Protein AF-A0AAF0PQV7-F1 (afdb_monomer)

Foldseek 3Di:
DDKLAQAPQAPVRFGIWDWDADPQLRQIDTAGDHPPDDPVRVVVVCCVPPVVDDDDDDDDPDPPDDPVVVVSVVVVSVLLNVLSVVCPNCSNVCRVVSSVVQQQDQDPVNRGGSVCSVPVDHDDDPVDPDDPPDDPDDVVVVVVVVVD

Secondary structure (DSSP, 8-state):
-EEE-SPPPPTT---EEEEEE-TTT--EEEEEE-TT--HHHHHHHHIIIIISS--PPPP-------HHHHHHHHHHHHHHHHHHHHHGGGHHHHHHHHHHHHHHS-BTTTTB-HHHHHHSSPPPBTTB---TTSPPPPTTHHHHHT--

Radius of gyration: 19.12 Å; Cα contacts (8 Å, |Δi|>4): 149; chains: 1; bounding box: 31×44×57 Å

Sequence (148 aa):
MDFVVGLPRTSRGVDSIWVIVDRLTKSAHFLPVHTTFSAERLARIYIREELGTRVHLSTAFHPQTDGQSERTIQVLEDMLRACVMDFGGQWDQFLPLVEFAYNNSYHFSIQMAPFEALYGRRCRFPVGWFESTEPRPRGTDLLQEALD

InterPro domains:
  IPR001584 Integrase, catalytic core [PS50994] (49-122)
  IPR012337 Ribonuclease H-like superfamily [SSF53098] (1-116)
  IPR036397 Ribonuclease H superfamily [G3DSA:3.30.420.10] (46-145)

pLDDT: mean 75.29, std 18.09, range [29.27, 92.62]

Structure (mmCIF, N/CA/C/O backbone):
data_AF-A0AAF0PQV7-F1
#
_entry.id   AF-A0AAF0PQV7-F1
#
loop_
_atom_site.group_PDB
_atom_site.id
_atom_site.type_symbol
_atom_site.label_atom_id
_atom_site.label_alt_id
_atom_site.label_comp_id
_atom_site.label_asym_id
_atom_site.label_entity_id
_atom_site.label_seq_id
_atom_site.pdbx_PDB_ins_code
_atom_site.Cartn_x
_atom_site.Cartn_y
_atom_site.Cartn_z
_atom_site.occupancy
_atom_site.B_iso_or_equiv
_atom_site.auth_seq_id
_atom_site.auth_comp_id
_atom_site.auth_asym_id
_atom_site.auth_atom_id
_atom_site.pdbx_PDB_model_num
ATOM 1 N N . MET A 1 1 ? 2.530 -9.638 3.577 1.00 75.62 1 MET A N 1
ATOM 2 C CA . MET A 1 1 ? 1.415 -8.772 4.002 1.00 75.62 1 MET A CA 1
ATOM 3 C C . MET A 1 1 ? 1.694 -8.330 5.420 1.00 75.62 1 MET A C 1
ATOM 5 O O . MET A 1 1 ? 2.242 -9.140 6.163 1.00 75.62 1 MET A O 1
ATOM 9 N N . ASP A 1 2 ? 1.354 -7.098 5.765 1.00 81.38 2 ASP A N 1
ATOM 10 C CA . ASP A 1 2 ? 1.589 -6.530 7.094 1.00 81.38 2 ASP A CA 1
ATOM 11 C C . ASP A 1 2 ? 0.516 -5.490 7.449 1.00 81.38 2 ASP A C 1
ATOM 13 O O . ASP A 1 2 ? -0.278 -5.105 6.587 1.00 81.38 2 ASP A O 1
ATOM 17 N N . PHE A 1 3 ? 0.467 -5.049 8.703 1.00 84.19 3 PHE A N 1
ATOM 18 C CA . PHE A 1 3 ? -0.478 -4.046 9.185 1.00 84.19 3 PHE A CA 1
ATOM 19 C C . PHE A 1 3 ? 0.241 -2.804 9.699 1.00 84.19 3 PHE A C 1
ATOM 21 O O . PHE A 1 3 ? 1.028 -2.876 10.639 1.00 84.19 3 PHE A O 1
ATOM 28 N N . VAL A 1 4 ? -0.131 -1.640 9.167 1.00 86.06 4 VAL A N 1
ATOM 29 C CA . VAL A 1 4 ? 0.224 -0.353 9.770 1.00 86.06 4 VAL A CA 1
ATOM 30 C C . VAL A 1 4 ? -0.865 0.008 10.773 1.00 86.06 4 VAL A C 1
ATOM 32 O O . VAL A 1 4 ? -1.985 0.356 10.393 1.00 86.06 4 VAL A O 1
ATOM 35 N N . VAL A 1 5 ? -0.540 -0.109 12.059 1.00 87.56 5 VAL A N 1
ATOM 36 C CA . VAL A 1 5 ? -1.464 0.123 13.180 1.00 87.56 5 VAL A CA 1
ATOM 37 C C . VAL A 1 5 ? -1.146 1.415 13.938 1.00 87.56 5 VAL A C 1
ATOM 39 O O . VAL A 1 5 ? -0.069 2.004 13.794 1.00 87.56 5 VAL A O 1
ATOM 42 N N . GLY A 1 6 ? -2.091 1.849 14.779 1.00 85.31 6 GLY A N 1
ATOM 43 C CA . GLY A 1 6 ? -1.934 3.036 15.628 1.00 85.31 6 GLY A CA 1
ATOM 44 C C . GLY A 1 6 ? -2.100 4.355 14.872 1.00 85.31 6 GLY A C 1
ATOM 45 O O . GLY A 1 6 ? -1.505 5.360 15.256 1.00 85.31 6 GLY A O 1
ATOM 46 N N . LEU A 1 7 ? -2.872 4.351 13.784 1.00 88.44 7 LEU A N 1
ATOM 47 C CA . LEU A 1 7 ? -3.152 5.546 12.993 1.00 88.44 7 LEU A CA 1
ATOM 48 C C . LEU A 1 7 ? -4.298 6.361 13.621 1.00 88.44 7 LEU A C 1
ATOM 50 O O . LEU A 1 7 ? -5.174 5.790 14.282 1.00 88.44 7 LEU A O 1
ATOM 54 N N . PRO A 1 8 ? -4.334 7.692 13.419 1.00 89.00 8 PRO A N 1
ATOM 55 C CA . PRO A 1 8 ? -5.475 8.509 13.810 1.00 89.00 8 PRO A CA 1
ATOM 56 C C . PRO A 1 8 ? -6.757 7.984 13.156 1.00 89.00 8 PRO A C 1
ATOM 58 O O . PRO A 1 8 ? -6.782 7.691 11.961 1.00 89.00 8 PRO A O 1
ATOM 61 N N . ARG A 1 9 ? -7.833 7.881 13.943 1.00 90.50 9 ARG A N 1
ATOM 62 C CA . ARG A 1 9 ? -9.128 7.402 13.447 1.00 90.50 9 ARG A CA 1
ATOM 63 C C . ARG A 1 9 ? -9.692 8.346 12.394 1.00 90.50 9 ARG A C 1
ATOM 65 O O . ARG A 1 9 ? -9.810 9.546 12.643 1.00 90.50 9 ARG A O 1
ATOM 72 N N . THR A 1 10 ? -10.102 7.793 11.258 1.00 90.19 10 THR A N 1
ATOM 73 C CA . THR A 1 10 ? -10.814 8.560 10.228 1.00 90.19 10 THR A CA 1
ATOM 74 C C . THR A 1 10 ? -12.274 8.789 10.604 1.00 90.19 10 THR A C 1
ATOM 76 O O . THR A 1 10 ? -12.807 8.158 11.522 1.00 90.19 10 THR A O 1
ATOM 79 N N . SER A 1 11 ? -12.971 9.651 9.859 1.00 83.50 11 SER A N 1
ATOM 80 C CA . SER A 1 11 ? -14.425 9.850 10.005 1.00 83.50 11 SER A CA 1
ATOM 81 C C . SER A 1 11 ? -15.246 8.573 9.767 1.00 83.50 11 SER A C 1
ATOM 83 O O . SER A 1 11 ? -16.356 8.444 10.281 1.00 83.50 11 SER A O 1
ATOM 85 N N . ARG A 1 12 ? -14.685 7.596 9.040 1.00 83.94 12 ARG A N 1
ATOM 86 C CA . ARG A 1 12 ? -15.251 6.252 8.834 1.00 83.94 12 ARG A CA 1
ATOM 87 C C . ARG A 1 12 ? -14.883 5.257 9.942 1.00 83.94 12 ARG A C 1
ATOM 89 O O . ARG A 1 12 ? -15.307 4.104 9.898 1.00 83.94 12 ARG A O 1
ATOM 96 N N . GLY A 1 13 ? -14.112 5.698 10.935 1.00 87.06 13 GLY A N 1
ATOM 97 C CA . GLY A 1 13 ? -13.682 4.918 12.091 1.00 87.06 13 GLY A CA 1
ATOM 98 C C . GLY A 1 13 ? -12.488 3.997 11.837 1.00 87.06 13 GLY A C 1
ATOM 99 O O . GLY A 1 13 ? -12.156 3.219 12.729 1.00 87.06 13 GLY A O 1
ATOM 100 N N . VAL A 1 14 ? -11.873 4.058 10.653 1.00 89.38 14 VAL A N 1
ATOM 101 C CA . VAL A 1 14 ? -10.713 3.239 10.266 1.00 89.38 14 VAL A CA 1
ATOM 102 C C . VAL A 1 14 ? -9.489 3.707 11.056 1.00 89.38 14 VAL A C 1
ATOM 104 O O . VAL A 1 14 ? -9.274 4.911 11.186 1.00 89.38 14 VAL A O 1
ATOM 107 N N . ASP A 1 15 ? -8.703 2.774 11.592 1.00 90.62 15 ASP A N 1
ATOM 108 C CA . ASP A 1 15 ? -7.521 3.053 12.425 1.00 90.62 15 ASP A CA 1
ATOM 109 C C . ASP A 1 15 ? -6.272 2.251 12.022 1.00 90.62 15 ASP A C 1
ATOM 111 O O . ASP A 1 15 ? -5.253 2.283 12.718 1.00 90.62 15 ASP A O 1
ATOM 115 N N . SER A 1 16 ? -6.332 1.499 10.921 1.00 90.56 16 SER A N 1
ATOM 116 C CA . SER A 1 16 ? -5.214 0.695 10.425 1.00 90.56 16 SER A CA 1
ATOM 117 C C . SER A 1 16 ? -5.250 0.515 8.912 1.00 90.56 16 SER A C 1
ATOM 119 O O . SER A 1 16 ? -6.301 0.610 8.276 1.00 90.56 16 SER A O 1
ATOM 121 N N . ILE A 1 17 ? -4.088 0.228 8.333 1.00 90.56 17 ILE A N 1
ATOM 122 C CA . ILE A 1 17 ? -3.938 -0.087 6.910 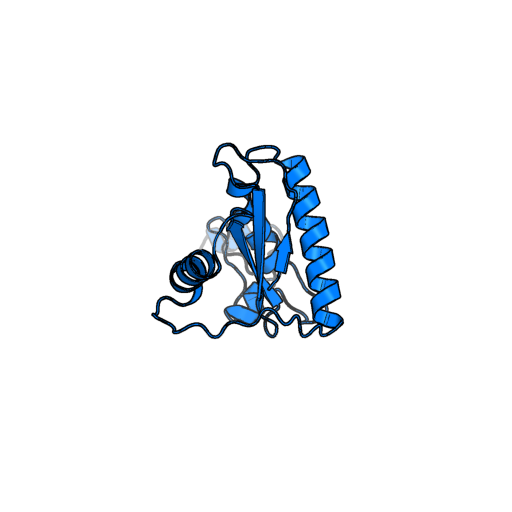1.00 90.56 17 ILE A CA 1
ATOM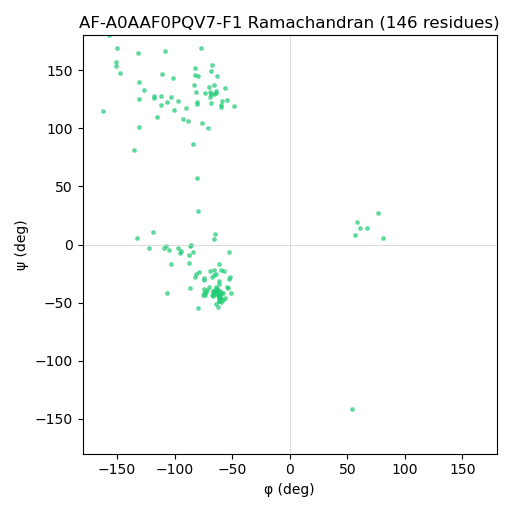 123 C C . ILE A 1 17 ? -3.407 -1.508 6.799 1.00 90.56 17 ILE A C 1
ATOM 125 O O . ILE A 1 17 ? -2.392 -1.845 7.407 1.00 90.56 17 ILE A O 1
ATOM 129 N N . TRP A 1 18 ? -4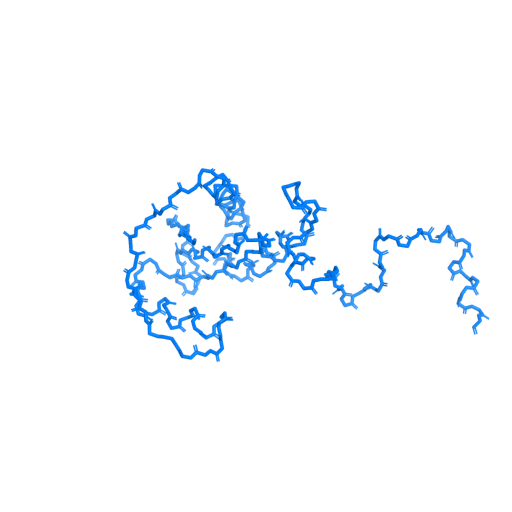.085 -2.341 6.017 1.00 90.06 18 TRP A N 1
ATOM 130 C CA . TRP A 1 18 ? -3.575 -3.644 5.629 1.00 90.06 18 TRP A CA 1
ATOM 131 C C . TRP A 1 18 ? -2.777 -3.498 4.336 1.00 90.06 18 TRP A C 1
ATOM 133 O O . TRP A 1 18 ? -3.316 -3.093 3.306 1.00 90.06 18 TRP A O 1
ATOM 143 N N . VAL A 1 19 ? -1.485 -3.800 4.421 1.00 87.81 19 VAL A N 1
ATOM 144 C CA . VAL A 1 19 ? -0.521 -3.688 3.330 1.00 87.81 19 VAL A CA 1
ATOM 145 C C . VAL A 1 19 ? -0.283 -5.069 2.737 1.00 87.81 19 VAL A C 1
ATOM 147 O O . VAL A 1 19 ? 0.252 -5.977 3.386 1.00 87.81 19 VAL A O 1
ATOM 150 N N . ILE A 1 20 ? -0.667 -5.242 1.481 1.00 85.56 20 ILE A N 1
ATOM 151 C CA . ILE A 1 20 ? -0.446 -6.468 0.716 1.00 85.56 20 ILE A CA 1
ATOM 152 C C . ILE A 1 20 ? 0.570 -6.130 -0.364 1.00 85.56 20 ILE A C 1
ATOM 154 O O . ILE A 1 20 ? 0.399 -5.153 -1.072 1.00 85.56 20 ILE A O 1
ATOM 158 N N . VAL A 1 21 ? 1.643 -6.911 -0.473 1.00 84.75 21 VAL A N 1
ATOM 159 C CA . VAL A 1 21 ? 2.677 -6.702 -1.493 1.00 84.75 21 VAL A CA 1
ATOM 160 C C . VAL A 1 21 ? 2.948 -8.027 -2.180 1.00 84.75 21 VAL A C 1
ATOM 162 O O . VAL A 1 21 ? 3.275 -9.012 -1.506 1.00 84.75 21 VAL A O 1
ATOM 165 N N . ASP A 1 22 ? 2.828 -8.052 -3.503 1.00 84.62 22 ASP A N 1
ATOM 166 C CA . ASP A 1 22 ? 3.261 -9.184 -4.308 1.00 84.62 22 ASP A CA 1
ATOM 167 C C . ASP A 1 22 ? 4.793 -9.224 -4.381 1.00 84.62 22 ASP A C 1
ATOM 169 O O . ASP A 1 22 ? 5.465 -8.235 -4.673 1.00 84.62 22 ASP A O 1
ATOM 173 N N . ARG A 1 23 ? 5.384 -10.387 -4.107 1.00 80.38 23 ARG A N 1
ATOM 174 C CA . ARG A 1 23 ? 6.845 -10.494 -3.988 1.00 80.38 23 ARG A CA 1
ATOM 175 C C . ARG A 1 23 ? 7.561 -10.434 -5.332 1.00 80.38 23 ARG A C 1
ATOM 177 O O . ARG A 1 23 ? 8.715 -9.996 -5.339 1.00 80.38 23 ARG A O 1
ATOM 184 N N . LEU A 1 24 ? 6.904 -10.876 -6.406 1.00 82.12 24 LEU A N 1
ATOM 185 C CA . LEU A 1 24 ? 7.475 -10.956 -7.749 1.00 82.12 24 LEU A CA 1
ATOM 186 C C . LEU A 1 24 ? 7.469 -9.582 -8.424 1.00 82.12 24 LEU A C 1
ATOM 188 O O . LEU A 1 24 ? 8.514 -9.091 -8.839 1.00 82.12 24 LEU A O 1
ATOM 192 N N . THR A 1 25 ? 6.300 -8.953 -8.482 1.00 86.81 25 THR A N 1
ATOM 193 C CA . THR A 1 25 ? 6.076 -7.671 -9.166 1.00 86.81 25 THR A CA 1
ATOM 194 C C . THR A 1 25 ? 6.357 -6.468 -8.274 1.00 86.81 25 THR A C 1
ATOM 196 O O . THR A 1 25 ? 6.504 -5.360 -8.776 1.00 86.81 25 THR A O 1
ATOM 199 N N . LYS A 1 26 ? 6.437 -6.668 -6.950 1.00 87.50 26 LYS A N 1
ATOM 200 C CA . LYS A 1 26 ? 6.463 -5.601 -5.935 1.00 87.50 26 LYS A CA 1
ATOM 201 C C . LYS A 1 26 ? 5.209 -4.723 -5.935 1.00 87.50 26 LYS A C 1
ATOM 203 O O . LYS A 1 26 ? 5.236 -3.675 -5.301 1.00 87.50 26 LYS A O 1
ATOM 208 N N . SER A 1 27 ? 4.130 -5.139 -6.606 1.00 88.56 27 SER A N 1
ATOM 209 C CA . SER A 1 27 ? 2.857 -4.414 -6.589 1.00 88.56 27 SER A CA 1
ATOM 210 C C . SER A 1 27 ? 2.290 -4.415 -5.178 1.00 88.56 27 SER A C 1
ATOM 212 O O . SER A 1 27 ? 2.260 -5.466 -4.533 1.00 88.56 27 SER A O 1
ATOM 214 N N . ALA A 1 28 ? 1.864 -3.251 -4.700 1.00 90.31 28 ALA A N 1
ATOM 215 C CA . ALA A 1 28 ? 1.255 -3.091 -3.391 1.00 90.31 28 ALA A CA 1
ATOM 216 C C . ALA A 1 28 ? -0.233 -2.761 -3.505 1.00 90.31 28 ALA A C 1
ATOM 218 O O . ALA A 1 28 ? -0.640 -2.047 -4.418 1.00 90.31 28 ALA A O 1
ATOM 219 N N . HIS A 1 29 ? -1.006 -3.243 -2.538 1.00 89.81 29 HIS A N 1
ATOM 220 C CA . HIS A 1 29 ? -2.399 -2.886 -2.316 1.00 89.81 29 HIS A CA 1
ATOM 221 C C . HIS A 1 29 ? -2.581 -2.421 -0.873 1.00 89.81 29 HIS A C 1
ATOM 223 O O . HIS A 1 29 ? -2.082 -3.062 0.066 1.00 89.81 29 HIS A O 1
ATOM 229 N N . PHE A 1 30 ? -3.272 -1.294 -0.695 1.00 91.12 30 PHE A N 1
ATOM 230 C CA . PHE A 1 30 ? -3.507 -0.681 0.612 1.00 91.12 30 PHE A CA 1
ATOM 231 C C . PHE A 1 30 ? -4.993 -0.684 0.945 1.00 91.12 30 PHE A C 1
ATOM 233 O O . PHE A 1 30 ? -5.784 0.079 0.390 1.00 91.12 30 PHE A O 1
ATOM 240 N N . LEU A 1 31 ? -5.376 -1.510 1.916 1.00 89.75 31 LEU A N 1
ATOM 241 C CA . LEU A 1 31 ? -6.770 -1.643 2.322 1.00 89.75 31 LEU A CA 1
ATOM 242 C C . LEU A 1 31 ? -6.999 -0.967 3.680 1.00 89.75 31 LEU A C 1
ATOM 244 O O . LEU A 1 31 ? -6.357 -1.344 4.664 1.00 89.75 31 LEU A O 1
ATOM 248 N N . PRO A 1 32 ? -7.928 0.001 3.787 1.00 90.44 32 PRO A N 1
ATOM 249 C CA . PRO A 1 32 ? -8.298 0.575 5.073 1.00 90.44 32 PRO A CA 1
ATOM 250 C C . PRO A 1 32 ? -9.045 -0.472 5.910 1.00 90.44 32 PRO A C 1
ATOM 252 O O . PRO A 1 32 ? -10.092 -0.987 5.505 1.00 90.44 32 PRO A O 1
ATOM 255 N N . VAL A 1 33 ? -8.523 -0.787 7.094 1.00 90.25 33 VAL A N 1
ATOM 256 C CA . VAL A 1 33 ? -9.081 -1.791 8.012 1.00 90.25 33 VAL A CA 1
ATOM 257 C C . VAL A 1 33 ? -9.187 -1.245 9.433 1.00 90.25 33 VAL A C 1
ATOM 259 O O . VAL A 1 33 ? -8.598 -0.223 9.779 1.00 90.25 33 VAL A O 1
ATOM 262 N N . HIS A 1 34 ? -9.949 -1.935 10.278 1.00 87.25 34 HIS A N 1
ATOM 263 C CA . HIS A 1 34 ? -9.933 -1.649 11.708 1.00 87.25 34 HIS A CA 1
ATOM 264 C C . HIS A 1 34 ? -9.087 -2.690 12.435 1.00 87.25 34 HIS A C 1
ATOM 266 O O . HIS A 1 34 ? -9.180 -3.880 12.122 1.00 87.25 34 HIS A O 1
ATOM 272 N N . THR A 1 35 ? -8.355 -2.263 13.461 1.00 83.56 35 THR A N 1
ATOM 273 C CA . THR A 1 35 ? -7.589 -3.133 14.376 1.00 83.56 35 THR A CA 1
ATOM 274 C C . THR A 1 35 ? -8.425 -4.271 14.971 1.00 83.56 35 THR A C 1
ATOM 276 O O . THR A 1 35 ? -7.905 -5.337 15.284 1.00 83.56 35 THR A O 1
ATOM 279 N N . THR A 1 36 ? -9.736 -4.064 15.110 1.00 83.62 36 THR A N 1
ATOM 280 C CA . THR A 1 36 ? -10.685 -5.023 15.691 1.00 83.62 36 THR A CA 1
ATOM 281 C C . THR A 1 36 ? -11.256 -6.026 14.687 1.00 83.62 36 THR A C 1
ATOM 283 O O . THR A 1 36 ? -12.080 -6.865 15.059 1.00 83.62 36 THR A O 1
ATOM 286 N N . PHE A 1 37 ? -10.885 -5.952 13.404 1.00 84.62 37 PHE A N 1
ATOM 287 C CA . PHE A 1 37 ? -11.398 -6.884 12.402 1.00 84.62 37 PHE A CA 1
ATOM 288 C C . PHE A 1 37 ? -10.907 -8.308 12.670 1.00 84.62 37 PHE A C 1
ATOM 290 O O . PHE A 1 37 ? -9.717 -8.559 12.822 1.00 84.62 37 PHE A O 1
ATOM 297 N N . SER A 1 38 ? -11.841 -9.264 12.683 1.00 84.31 38 SER A N 1
ATOM 298 C CA . SER A 1 38 ? -11.495 -10.680 12.765 1.00 84.31 38 SER A CA 1
ATOM 299 C C . SER A 1 38 ? -10.780 -11.145 11.494 1.00 84.31 38 SER A C 1
ATOM 301 O O . SER A 1 38 ? -11.012 -10.618 10.401 1.00 84.31 38 SER A O 1
ATOM 303 N N . ALA A 1 39 ? -9.966 -12.197 11.619 1.00 80.44 39 ALA A N 1
ATOM 304 C CA . ALA A 1 39 ? -9.305 -12.833 10.479 1.00 80.44 39 ALA A CA 1
ATOM 305 C C . ALA A 1 39 ? -10.304 -13.262 9.386 1.00 80.44 39 ALA A C 1
ATOM 307 O O . ALA A 1 39 ? -10.034 -13.097 8.200 1.00 80.44 39 ALA A O 1
ATOM 308 N N . GLU A 1 40 ? -11.494 -13.733 9.774 1.00 82.25 40 GLU A N 1
ATOM 309 C CA . GLU A 1 40 ? -12.577 -14.069 8.841 1.00 82.25 40 GLU A CA 1
ATOM 310 C C . GLU A 1 40 ? -13.035 -12.847 8.029 1.00 82.25 40 GLU A C 1
ATOM 312 O O . GLU A 1 40 ? -13.238 -12.925 6.815 1.00 82.25 40 GLU A O 1
ATOM 317 N N . ARG A 1 41 ? -13.172 -11.689 8.687 1.00 83.50 41 ARG A N 1
ATOM 318 C CA . ARG A 1 41 ? -13.574 -10.448 8.021 1.00 83.50 41 ARG A CA 1
ATOM 319 C C . ARG A 1 41 ? -12.497 -9.962 7.056 1.00 83.50 41 ARG A C 1
ATOM 321 O O . ARG A 1 41 ? -12.847 -9.578 5.943 1.00 83.50 41 ARG A O 1
ATOM 328 N N . LEU A 1 42 ? -11.230 -10.001 7.463 1.00 82.94 42 LEU A N 1
ATOM 329 C CA . LEU A 1 42 ? -10.093 -9.640 6.609 1.00 82.94 42 LEU A CA 1
ATOM 330 C C . LEU A 1 42 ? -10.023 -10.537 5.375 1.00 82.94 42 LEU A C 1
ATOM 332 O O . LEU A 1 42 ? -9.945 -10.051 4.252 1.00 82.94 42 LEU A O 1
ATOM 336 N N . ALA A 1 43 ? -10.161 -11.843 5.564 1.00 80.56 43 ALA A N 1
ATOM 337 C CA . ALA A 1 43 ? -10.155 -12.779 4.459 1.00 80.56 43 ALA A CA 1
ATOM 338 C C . ALA A 1 43 ? -11.308 -12.577 3.475 1.00 80.56 43 ALA A C 1
ATOM 340 O O . ALA A 1 43 ? -11.120 -12.683 2.267 1.00 80.56 43 ALA A O 1
ATOM 341 N N . ARG A 1 44 ? -12.504 -12.252 3.974 1.00 81.81 44 ARG A N 1
ATOM 342 C CA . ARG A 1 44 ? -13.639 -11.917 3.110 1.00 81.81 44 ARG A CA 1
ATOM 343 C C . ARG A 1 44 ? -13.371 -10.662 2.278 1.00 81.81 44 ARG A C 1
ATOM 345 O O . ARG A 1 44 ? -13.783 -10.627 1.123 1.00 81.81 44 ARG A O 1
ATOM 352 N N . ILE A 1 45 ? -12.707 -9.656 2.853 1.00 81.38 45 ILE A N 1
ATOM 353 C CA . ILE A 1 45 ? -12.281 -8.455 2.118 1.00 81.38 45 ILE A CA 1
ATOM 354 C C . ILE A 1 45 ? -11.270 -8.854 1.039 1.00 81.38 45 ILE A C 1
ATOM 356 O O . ILE A 1 45 ? -11.502 -8.566 -0.126 1.00 81.38 45 ILE A O 1
ATOM 360 N N . TYR A 1 46 ? -10.231 -9.607 1.399 1.00 80.12 46 TYR A N 1
ATOM 361 C CA . TYR A 1 46 ? -9.211 -10.074 0.456 1.00 80.12 46 TYR A CA 1
ATOM 362 C C . TYR A 1 46 ? -9.798 -10.858 -0.721 1.00 80.12 46 TYR A C 1
ATOM 364 O O . TYR A 1 46 ? -9.494 -10.594 -1.876 1.00 80.12 46 TYR A O 1
ATOM 372 N N . ILE A 1 47 ? -10.714 -11.784 -0.443 1.00 75.75 47 ILE A N 1
ATOM 373 C CA . ILE A 1 47 ? -11.400 -12.566 -1.476 1.00 75.75 47 ILE A CA 1
ATOM 374 C C . ILE A 1 47 ? -12.180 -11.668 -2.442 1.00 75.75 47 ILE A C 1
ATOM 376 O O . ILE A 1 47 ? -12.194 -11.923 -3.646 1.00 75.75 47 ILE A O 1
ATOM 380 N N . ARG A 1 48 ? -12.862 -10.650 -1.913 1.00 74.94 48 ARG A N 1
ATOM 381 C CA . ARG A 1 48 ? -13.722 -9.772 -2.704 1.00 74.94 48 ARG A CA 1
ATOM 382 C C . ARG A 1 48 ? -12.919 -8.804 -3.567 1.00 74.94 48 ARG A C 1
ATOM 384 O O . ARG A 1 48 ? -13.297 -8.605 -4.715 1.00 74.94 48 ARG A O 1
ATOM 391 N N . GLU A 1 49 ? -11.879 -8.211 -2.995 1.00 69.81 49 GLU A N 1
ATOM 392 C CA . GLU A 1 49 ? -11.110 -7.140 -3.633 1.00 69.81 49 GLU A CA 1
ATOM 393 C C . GLU A 1 49 ? -9.989 -7.692 -4.531 1.00 69.81 49 GLU A C 1
ATOM 395 O O . GLU A 1 49 ? -9.780 -7.166 -5.616 1.00 69.81 49 GLU A O 1
ATOM 400 N N . GLU A 1 50 ? -9.326 -8.792 -4.142 1.00 68.12 50 GLU A N 1
ATOM 401 C CA . GLU A 1 50 ? -8.104 -9.268 -4.818 1.00 68.12 50 GLU A CA 1
ATOM 402 C C . GLU A 1 50 ? -8.316 -10.519 -5.685 1.00 68.12 50 GLU A C 1
ATOM 404 O O . GLU A 1 50 ? -7.771 -10.627 -6.780 1.00 68.12 50 GLU A O 1
ATOM 409 N N . LEU A 1 51 ? -9.088 -11.506 -5.206 1.00 63.19 51 LEU A N 1
ATOM 410 C CA . LEU A 1 51 ? -9.132 -12.839 -5.835 1.00 63.19 51 LEU A CA 1
ATOM 411 C C . LEU A 1 51 ? -10.380 -13.114 -6.684 1.00 63.19 51 LEU A C 1
ATOM 413 O O . LEU A 1 51 ? -10.393 -14.085 -7.444 1.00 63.19 51 LEU A O 1
ATOM 417 N N . GLY A 1 52 ? -11.458 -12.338 -6.537 1.00 57.78 52 GLY A N 1
ATOM 418 C CA . GLY A 1 52 ? -12.717 -12.536 -7.274 1.00 57.78 52 GLY A CA 1
ATOM 419 C C . GLY A 1 52 ? -13.361 -13.929 -7.120 1.00 57.78 52 GLY A C 1
ATOM 420 O O . GLY A 1 52 ? -14.321 -14.246 -7.822 1.00 57.78 52 GLY A O 1
ATOM 421 N N . THR A 1 53 ? -12.855 -14.788 -6.226 1.00 45.81 53 THR A N 1
ATOM 422 C CA . THR A 1 53 ? -13.206 -16.214 -6.115 1.00 45.81 53 THR A CA 1
ATOM 423 C C . THR A 1 53 ? -13.139 -16.711 -4.668 1.00 45.81 53 THR A C 1
ATOM 425 O O . THR A 1 53 ? -12.340 -16.248 -3.860 1.00 45.81 53 THR A O 1
ATOM 428 N N . ARG A 1 54 ? -14.012 -17.668 -4.311 1.00 36.56 54 ARG A N 1
ATOM 429 C CA . ARG A 1 54 ? -14.105 -18.243 -2.954 1.00 36.56 54 ARG A CA 1
ATOM 430 C C . ARG A 1 54 ? -12.871 -19.090 -2.627 1.00 36.56 54 ARG A C 1
ATOM 432 O O . ARG A 1 54 ? -12.590 -20.040 -3.349 1.00 36.56 54 ARG A O 1
ATOM 439 N N . VAL A 1 55 ? -12.214 -18.820 -1.495 1.00 44.00 55 VAL A N 1
ATOM 440 C CA . VAL A 1 55 ? -11.083 -19.622 -0.994 1.00 44.00 5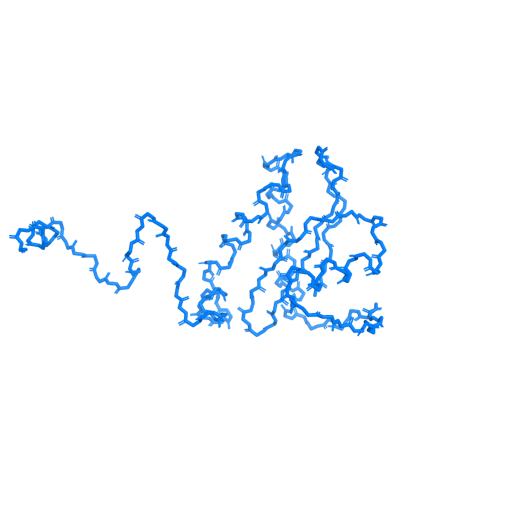5 VAL A CA 1
ATOM 441 C C . VAL A 1 55 ? -11.262 -19.983 0.484 1.00 44.00 55 VAL A C 1
ATOM 443 O O . VAL A 1 55 ? -11.712 -19.171 1.292 1.00 44.00 55 VAL A O 1
ATOM 446 N N . HIS A 1 56 ? -10.891 -21.221 0.822 1.00 32.03 56 HIS A N 1
ATOM 447 C CA . HIS A 1 56 ? -10.762 -21.733 2.185 1.00 32.03 56 HIS A CA 1
ATOM 448 C C . HIS A 1 56 ? -9.428 -21.289 2.800 1.00 32.03 56 HIS A C 1
ATOM 450 O O . HIS A 1 56 ? -8.359 -21.567 2.262 1.00 32.03 56 HIS A O 1
ATOM 456 N N . LEU A 1 57 ? -9.496 -20.590 3.932 1.00 38.16 57 LEU A N 1
ATOM 457 C CA . LEU A 1 57 ? -8.339 -19.999 4.601 1.00 38.16 57 LEU A CA 1
ATOM 458 C C . LEU A 1 57 ? -7.603 -21.029 5.447 1.00 38.16 57 LEU A C 1
ATOM 460 O O . LEU A 1 57 ? -8.206 -21.684 6.294 1.00 38.16 57 LEU A O 1
ATOM 464 N N . SER A 1 58 ? -6.286 -21.090 5.286 1.00 29.27 58 SER A N 1
ATOM 465 C CA . SER A 1 58 ? -5.401 -21.660 6.300 1.00 29.27 58 SER A CA 1
ATOM 466 C C . SER A 1 58 ? -4.835 -20.514 7.135 1.00 29.27 58 SER A C 1
ATOM 468 O O . SER A 1 58 ? -4.257 -19.570 6.600 1.00 29.27 58 SER A O 1
ATOM 470 N N . THR A 1 59 ? -5.045 -20.571 8.448 1.00 38.41 59 THR A N 1
ATOM 471 C CA . THR A 1 59 ? -4.486 -19.643 9.437 1.00 38.41 59 THR A CA 1
ATOM 472 C C . THR A 1 59 ? -2.961 -19.678 9.404 1.00 38.41 59 THR A C 1
ATOM 474 O O . THR A 1 59 ? -2.369 -20.705 9.721 1.00 38.41 59 THR A O 1
ATOM 477 N N . ALA A 1 60 ? -2.326 -18.552 9.082 1.00 32.78 60 ALA A N 1
ATOM 478 C CA . ALA A 1 60 ? -0.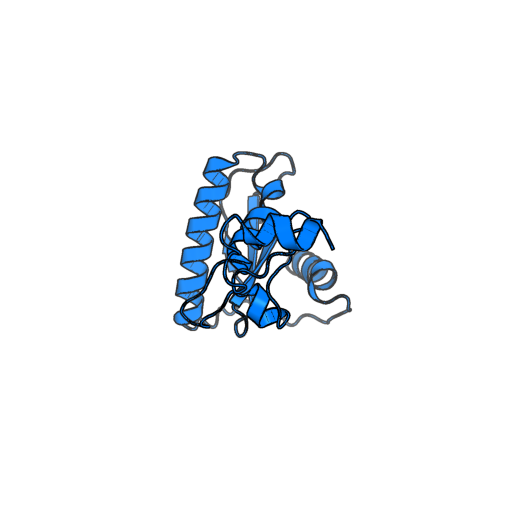879 -18.394 9.181 1.00 32.78 60 ALA A CA 1
ATOM 479 C C . ALA A 1 60 ? -0.533 -17.048 9.839 1.00 32.78 60 ALA A C 1
ATOM 481 O O . ALA A 1 60 ? -0.200 -16.072 9.178 1.00 32.78 60 ALA A O 1
ATOM 482 N N . PHE A 1 61 ? -0.599 -17.019 11.173 1.00 33.78 61 PHE A N 1
ATOM 483 C CA . PHE A 1 61 ? 0.110 -16.048 12.016 1.00 33.78 61 PHE A CA 1
ATOM 484 C C . PHE A 1 61 ? 1.573 -16.497 12.194 1.00 33.78 61 PHE A C 1
ATOM 486 O O . PHE A 1 61 ? 2.033 -16.737 13.308 1.00 33.78 61 PHE A O 1
ATOM 493 N N . HIS A 1 62 ? 2.299 -16.682 11.090 1.00 35.50 62 HIS A N 1
ATOM 494 C CA . HIS A 1 62 ? 3.736 -16.945 11.136 1.00 35.50 62 HIS A CA 1
ATOM 495 C C . HIS A 1 62 ? 4.438 -16.009 10.146 1.00 35.50 62 HIS A C 1
ATOM 497 O O . HIS A 1 62 ? 4.377 -16.249 8.937 1.00 35.50 62 HIS A O 1
ATOM 503 N N . PRO A 1 63 ? 5.050 -14.910 10.622 1.00 42.03 63 PRO A N 1
ATOM 504 C CA . PRO A 1 63 ? 5.822 -14.027 9.769 1.00 42.03 63 PRO A CA 1
ATOM 505 C C . PRO A 1 63 ? 7.099 -14.769 9.379 1.00 42.03 63 PRO A C 1
ATOM 507 O O . PRO A 1 63 ? 8.040 -14.883 10.157 1.00 42.03 63 PRO A O 1
ATOM 510 N N . GLN A 1 64 ? 7.116 -15.334 8.176 1.00 41.53 64 GLN A N 1
ATOM 511 C CA . GLN A 1 64 ? 8.336 -15.864 7.585 1.00 41.53 64 GLN A CA 1
ATOM 512 C C . GLN A 1 64 ? 9.061 -14.680 6.931 1.00 41.53 64 GLN A C 1
ATOM 514 O O . GLN A 1 64 ? 8.810 -14.340 5.774 1.00 41.53 64 GLN A O 1
ATOM 519 N N . THR A 1 65 ? 9.871 -13.975 7.723 1.00 46.16 65 THR A N 1
ATOM 520 C CA . THR A 1 65 ? 10.579 -12.757 7.312 1.00 46.16 65 THR A CA 1
ATOM 521 C C . THR A 1 65 ? 11.787 -13.094 6.440 1.00 46.16 65 THR A C 1
ATOM 523 O O . THR A 1 65 ? 12.831 -13.540 6.906 1.00 46.16 65 THR A O 1
ATOM 526 N N . ASP A 1 66 ? 11.635 -12.865 5.138 1.00 54.94 66 ASP A N 1
ATOM 527 C CA . ASP A 1 66 ? 12.743 -12.615 4.219 1.00 54.94 66 ASP A CA 1
ATOM 528 C C . ASP A 1 66 ? 13.159 -11.138 4.369 1.00 54.94 66 ASP A C 1
ATOM 530 O O . ASP A 1 66 ? 12.337 -10.240 4.163 1.00 54.94 66 ASP A O 1
ATOM 534 N N . GLY A 1 67 ? 14.416 -10.870 4.738 1.00 59.28 67 GLY A N 1
ATOM 535 C CA . GLY A 1 67 ? 14.905 -9.523 5.077 1.00 59.28 67 GLY A CA 1
ATOM 536 C C . GLY A 1 67 ? 14.824 -8.502 3.931 1.00 59.28 67 GLY A C 1
ATOM 537 O O . GLY A 1 67 ? 14.868 -7.295 4.170 1.00 59.28 67 GLY A O 1
ATOM 538 N N . GLN A 1 68 ? 14.664 -8.952 2.679 1.00 58.53 68 GLN A N 1
ATOM 539 C CA . GLN A 1 68 ? 14.357 -8.061 1.550 1.00 58.53 68 GLN A CA 1
ATOM 540 C C . GLN A 1 68 ? 12.919 -7.531 1.598 1.00 58.53 68 GLN A C 1
ATOM 542 O O . GLN A 1 68 ? 12.682 -6.363 1.293 1.00 58.53 68 GLN A O 1
ATOM 547 N N . SER A 1 69 ? 11.964 -8.375 1.997 1.00 61.34 69 SER A N 1
ATOM 548 C CA . SER A 1 69 ? 10.551 -7.996 2.113 1.00 61.34 69 SER A CA 1
ATOM 549 C C . SER A 1 69 ? 10.341 -7.028 3.281 1.00 61.34 69 SER A C 1
ATOM 551 O O . SER A 1 69 ? 9.577 -6.078 3.155 1.00 61.34 69 SER A O 1
ATOM 553 N N . GLU A 1 70 ? 11.083 -7.217 4.374 1.00 67.81 70 GLU A N 1
ATOM 554 C CA . GLU A 1 70 ? 11.032 -6.366 5.567 1.00 67.81 70 GLU A CA 1
ATOM 555 C C . GLU A 1 70 ? 11.455 -4.918 5.274 1.00 67.81 70 GLU A C 1
ATOM 557 O O . GLU A 1 70 ? 10.750 -3.984 5.645 1.00 67.81 70 GLU A O 1
ATOM 562 N N . ARG A 1 71 ? 12.535 -4.711 4.506 1.00 71.81 71 ARG A N 1
ATOM 563 C CA . ARG A 1 71 ? 12.974 -3.358 4.115 1.00 71.81 71 ARG A CA 1
ATOM 564 C C . ARG A 1 71 ? 11.962 -2.638 3.227 1.00 71.81 71 ARG A C 1
ATOM 566 O O . ARG A 1 71 ? 11.751 -1.443 3.393 1.00 71.81 71 ARG A O 1
ATOM 573 N N . THR A 1 72 ? 11.340 -3.341 2.277 1.00 71.25 72 THR A N 1
ATOM 574 C CA . THR A 1 72 ? 10.300 -2.735 1.428 1.00 71.25 72 THR A CA 1
ATOM 575 C C . THR A 1 72 ? 9.060 -2.372 2.243 1.00 71.25 72 THR A C 1
ATOM 577 O O . THR A 1 72 ? 8.488 -1.308 2.027 1.00 71.25 72 THR A O 1
ATOM 580 N N . ILE A 1 73 ? 8.669 -3.224 3.193 1.00 73.62 73 ILE A N 1
ATOM 581 C CA . ILE A 1 73 ? 7.522 -2.975 4.074 1.00 73.62 73 ILE A CA 1
ATOM 582 C C . ILE A 1 73 ? 7.785 -1.786 5.006 1.00 73.62 73 ILE A C 1
ATOM 584 O O . ILE A 1 73 ? 6.900 -0.954 5.156 1.00 73.62 73 ILE A O 1
ATOM 588 N N . GLN A 1 74 ? 8.996 -1.639 5.549 1.00 79.06 74 GLN A N 1
ATOM 589 C CA . GLN A 1 74 ? 9.359 -0.477 6.374 1.00 79.06 74 GLN A CA 1
ATOM 590 C C . GLN A 1 74 ? 9.272 0.840 5.592 1.00 79.06 74 GLN A C 1
ATOM 592 O O . GLN A 1 74 ? 8.658 1.793 6.058 1.00 79.06 74 GLN A O 1
ATOM 597 N N . VAL A 1 75 ? 9.807 0.881 4.366 1.00 83.88 75 VAL A N 1
ATOM 598 C CA . VAL A 1 75 ? 9.696 2.074 3.503 1.00 83.88 75 VAL A CA 1
ATOM 599 C C . VAL A 1 75 ? 8.232 2.401 3.196 1.00 83.88 75 VAL A C 1
ATOM 601 O O . VAL A 1 75 ? 7.843 3.568 3.187 1.00 83.88 75 VAL A O 1
ATOM 604 N N . LEU A 1 76 ? 7.412 1.374 2.959 1.00 85.69 76 LEU A N 1
ATOM 605 C CA . LEU A 1 76 ? 5.974 1.533 2.763 1.00 85.69 76 LEU A CA 1
ATOM 606 C C . LEU A 1 76 ? 5.274 2.065 4.015 1.00 85.69 76 LEU A C 1
ATOM 608 O O . LEU A 1 76 ? 4.425 2.943 3.898 1.00 85.69 76 LEU A O 1
ATOM 612 N N . GLU A 1 77 ? 5.625 1.566 5.197 1.00 87.44 77 GLU A N 1
ATOM 613 C CA . GLU A 1 77 ? 5.079 2.051 6.462 1.00 87.44 77 GLU A CA 1
ATOM 614 C C . GLU A 1 77 ? 5.415 3.530 6.680 1.00 87.44 77 GLU A C 1
ATOM 616 O O . GLU A 1 77 ? 4.509 4.318 6.955 1.00 87.44 77 GLU A O 1
ATOM 621 N N . ASP A 1 78 ? 6.676 3.923 6.498 1.00 88.50 78 ASP A N 1
ATOM 622 C CA . ASP A 1 78 ? 7.114 5.312 6.659 1.00 88.50 78 ASP A CA 1
ATOM 623 C C . ASP A 1 78 ? 6.395 6.247 5.678 1.00 88.50 78 ASP A C 1
ATOM 625 O O . ASP A 1 78 ? 5.889 7.304 6.067 1.00 88.50 78 ASP A O 1
ATOM 629 N N . MET A 1 79 ? 6.275 5.825 4.414 1.00 90.81 79 MET A N 1
ATOM 630 C CA . MET A 1 79 ? 5.519 6.548 3.390 1.00 90.81 79 MET A CA 1
ATOM 631 C C . MET A 1 79 ? 4.048 6.708 3.795 1.00 90.81 79 MET A C 1
ATOM 633 O O . MET A 1 79 ? 3.508 7.814 3.748 1.00 90.81 79 MET A O 1
ATOM 637 N N . LEU A 1 80 ? 3.394 5.623 4.219 1.00 90.88 80 LEU A N 1
ATOM 638 C CA . LEU A 1 80 ? 1.988 5.653 4.622 1.00 90.88 80 LEU A CA 1
ATOM 639 C C . LEU A 1 80 ? 1.780 6.530 5.859 1.00 90.88 80 LEU A C 1
ATOM 641 O O . LEU A 1 80 ? 0.812 7.288 5.905 1.00 90.88 80 LEU A O 1
ATOM 645 N N . ARG A 1 81 ? 2.690 6.488 6.838 1.00 90.06 81 ARG A N 1
ATOM 646 C CA . ARG A 1 81 ? 2.636 7.361 8.019 1.00 90.06 81 ARG A CA 1
ATOM 647 C C . ARG A 1 81 ? 2.774 8.833 7.639 1.00 90.06 81 ARG A C 1
ATOM 649 O O . ARG A 1 81 ? 2.026 9.645 8.179 1.00 90.06 81 ARG A O 1
ATOM 656 N N . ALA A 1 82 ? 3.649 9.173 6.691 1.00 90.88 82 ALA A N 1
ATOM 657 C CA . ALA A 1 82 ? 3.749 10.533 6.160 1.00 90.88 82 ALA A CA 1
ATOM 658 C C . ALA A 1 82 ? 2.439 10.981 5.493 1.00 90.88 82 ALA A C 1
ATOM 660 O O . ALA A 1 82 ? 1.883 12.012 5.865 1.00 90.88 82 ALA A O 1
ATOM 661 N N . CYS A 1 83 ? 1.871 10.152 4.611 1.00 89.38 83 CYS A N 1
ATOM 662 C CA . CYS A 1 83 ? 0.583 10.442 3.979 1.00 89.38 83 CYS A CA 1
ATOM 663 C C . CYS A 1 83 ? -0.541 10.631 5.008 1.00 89.38 83 CYS A C 1
ATOM 665 O O . CYS A 1 83 ? -1.362 11.535 4.883 1.00 89.38 83 CYS A O 1
ATOM 667 N N . VAL A 1 84 ? -0.583 9.802 6.051 1.00 89.81 84 VAL A N 1
ATOM 668 C CA . VAL A 1 84 ? -1.589 9.916 7.114 1.00 89.81 84 VAL A CA 1
ATOM 669 C C . VAL A 1 84 ? -1.456 11.231 7.889 1.00 89.81 84 VAL A C 1
ATOM 671 O O . VAL A 1 84 ? -2.475 11.817 8.260 1.00 89.81 84 VAL A O 1
ATOM 674 N N . MET A 1 85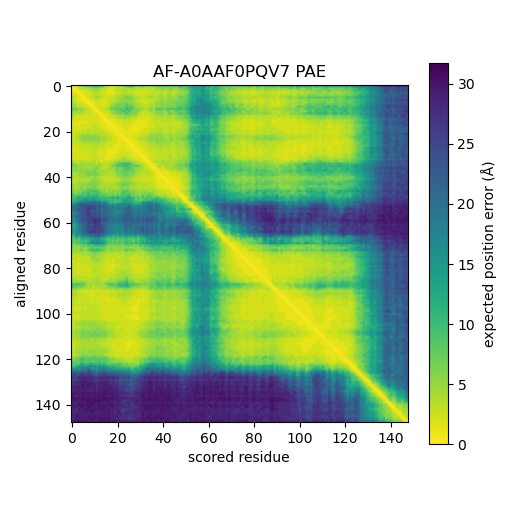 ? -0.231 11.713 8.113 1.00 88.88 85 MET A N 1
ATOM 675 C CA . MET A 1 85 ? -0.002 13.018 8.740 1.00 88.88 85 MET A CA 1
ATOM 676 C C . MET A 1 85 ? -0.496 14.169 7.856 1.00 88.88 85 MET A C 1
ATOM 678 O O . MET A 1 85 ? -1.163 15.068 8.365 1.00 88.88 85 MET A O 1
ATOM 682 N N . ASP A 1 86 ? -0.241 14.108 6.548 1.00 88.38 86 ASP A N 1
ATOM 683 C CA . ASP A 1 86 ? -0.618 15.167 5.603 1.00 88.38 86 ASP A CA 1
ATOM 684 C C . ASP A 1 86 ? -2.133 15.218 5.335 1.00 88.38 86 ASP A C 1
ATOM 686 O O . ASP A 1 86 ? -2.728 16.296 5.275 1.00 88.38 86 ASP A O 1
ATOM 690 N N . PHE A 1 87 ? -2.782 14.056 5.196 1.00 86.19 87 PHE A N 1
ATOM 691 C CA . PHE A 1 87 ? -4.212 13.958 4.869 1.00 86.19 87 PHE A CA 1
ATOM 692 C C . PHE A 1 87 ? -5.139 13.990 6.097 1.00 86.19 87 PHE A C 1
ATOM 694 O O . PHE A 1 87 ? -6.364 14.073 5.952 1.00 86.19 87 PHE A O 1
ATOM 701 N N . GLY A 1 88 ? -4.587 13.921 7.313 1.00 85.81 88 GLY A N 1
ATOM 702 C CA . GLY A 1 88 ? -5.347 13.994 8.562 1.00 85.81 88 GLY A CA 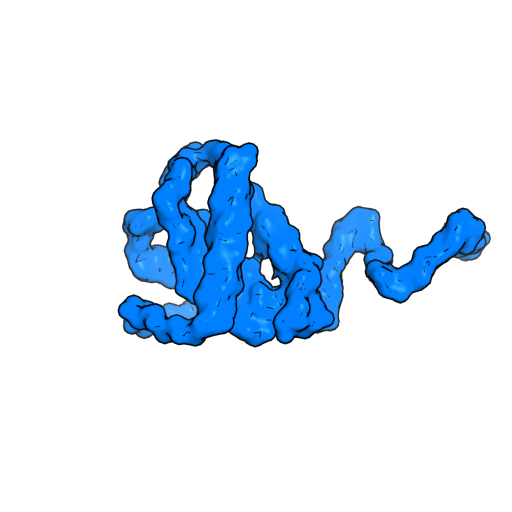1
ATOM 703 C C . GLY A 1 88 ? -6.484 12.966 8.629 1.00 85.81 88 GLY A C 1
ATOM 704 O O . GLY A 1 88 ? -6.354 11.842 8.165 1.00 85.81 88 GLY A O 1
ATOM 705 N N . GLY A 1 89 ? -7.644 13.335 9.180 1.00 86.50 89 GLY A N 1
ATOM 706 C CA . GLY A 1 89 ? -8.770 12.412 9.416 1.00 86.50 89 GLY A CA 1
ATOM 707 C C . GLY A 1 89 ? -9.461 11.820 8.172 1.00 86.50 89 GLY A C 1
ATOM 708 O O . GLY A 1 89 ? -10.476 11.137 8.327 1.00 86.50 89 GLY A O 1
ATOM 709 N N . GLN A 1 90 ? -8.961 12.091 6.963 1.00 89.06 90 GLN A N 1
ATOM 710 C CA . GLN A 1 90 ? -9.496 11.585 5.691 1.00 89.06 90 GLN A CA 1
ATOM 711 C C . GLN A 1 90 ? -8.491 10.717 4.921 1.00 89.06 90 GLN A C 1
ATOM 713 O O . GLN A 1 90 ? -8.738 10.387 3.762 1.00 89.06 90 GLN A O 1
ATOM 718 N N . TRP A 1 91 ? -7.371 10.332 5.544 1.00 91.44 91 TRP A N 1
ATOM 719 C CA . TRP A 1 91 ? -6.297 9.572 4.896 1.00 91.44 91 TRP A CA 1
ATOM 720 C C . TRP A 1 91 ? -6.770 8.294 4.184 1.00 91.44 91 TRP A C 1
ATOM 722 O O . TRP A 1 91 ? -6.198 7.918 3.163 1.00 91.44 91 TRP A O 1
ATOM 732 N N . ASP A 1 92 ? -7.846 7.652 4.654 1.00 91.06 92 ASP A N 1
ATOM 733 C CA . ASP A 1 92 ? -8.394 6.430 4.054 1.00 91.06 92 ASP A CA 1
ATOM 734 C C . ASP A 1 92 ? -8.933 6.641 2.633 1.00 91.06 92 ASP A C 1
ATOM 736 O O . ASP A 1 92 ? -8.955 5.704 1.837 1.00 91.06 92 ASP A O 1
ATOM 740 N N . GLN A 1 93 ? -9.341 7.866 2.299 1.00 90.69 93 GLN A N 1
ATOM 741 C CA . GLN A 1 93 ? -9.846 8.226 0.970 1.00 90.69 93 GLN A CA 1
ATOM 742 C C . GLN A 1 93 ? -8.717 8.424 -0.045 1.00 90.69 93 GLN A C 1
ATOM 744 O O . GLN A 1 93 ? -8.939 8.285 -1.246 1.00 90.69 93 GLN A O 1
ATOM 749 N N . PHE A 1 94 ? -7.509 8.728 0.434 1.00 90.62 94 PHE A N 1
ATOM 750 C CA . PHE A 1 94 ? -6.340 8.999 -0.401 1.00 90.62 94 PHE A CA 1
ATOM 751 C C . PHE A 1 94 ? -5.459 7.762 -0.603 1.00 90.62 94 PHE A C 1
ATOM 753 O O . PHE A 1 94 ? -4.564 7.800 -1.444 1.00 90.62 94 PHE A O 1
ATOM 760 N N . LEU A 1 95 ? -5.728 6.646 0.088 1.00 91.50 95 LEU A N 1
ATOM 761 C CA . LEU A 1 95 ? -4.984 5.394 -0.103 1.00 91.50 95 LEU A CA 1
ATOM 762 C C . LEU A 1 95 ? -4.886 4.944 -1.569 1.00 91.50 95 LEU A C 1
ATOM 764 O O . LEU A 1 95 ? -3.778 4.590 -1.967 1.00 91.50 95 LEU A O 1
ATOM 768 N N . PRO A 1 96 ? -5.941 5.028 -2.408 1.00 90.94 96 PRO A N 1
ATOM 769 C CA . PRO A 1 96 ? -5.816 4.677 -3.823 1.00 90.94 96 PRO A CA 1
ATOM 770 C C . PRO A 1 96 ? -4.805 5.548 -4.579 1.00 90.94 96 PRO A C 1
ATOM 772 O O . PRO A 1 96 ? -4.151 5.075 -5.503 1.00 90.94 96 PRO A O 1
ATOM 775 N N . LEU A 1 97 ? -4.642 6.819 -4.190 1.00 89.94 97 LEU A N 1
ATOM 776 C CA . LEU A 1 97 ? -3.653 7.717 -4.793 1.00 89.94 97 LEU A CA 1
ATOM 777 C C . LEU A 1 97 ? -2.235 7.374 -4.340 1.00 89.94 97 LEU A C 1
ATOM 779 O O . LEU A 1 97 ? -1.311 7.424 -5.148 1.00 89.94 97 LEU A O 1
ATOM 783 N N . VAL A 1 98 ? -2.067 6.997 -3.072 1.00 91.69 98 VAL A N 1
ATOM 784 C CA . VAL A 1 98 ? -0.777 6.541 -2.540 1.00 91.69 98 VAL A CA 1
ATOM 785 C C . VAL A 1 98 ? -0.367 5.215 -3.184 1.00 91.69 98 VAL A C 1
ATOM 787 O O . VAL A 1 98 ? 0.771 5.069 -3.625 1.00 91.69 98 VAL A O 1
ATOM 790 N N . GLU A 1 99 ? -1.304 4.276 -3.310 1.00 92.19 99 GLU A N 1
ATOM 791 C CA . GLU A 1 99 ? -1.120 3.010 -4.024 1.00 92.19 99 GLU A CA 1
ATOM 792 C C . GLU A 1 99 ? -0.735 3.246 -5.483 1.00 92.19 99 GLU A C 1
ATOM 794 O O . GLU A 1 99 ? 0.242 2.683 -5.977 1.00 92.19 99 GLU A O 1
ATOM 799 N N . PHE A 1 100 ? -1.460 4.137 -6.160 1.00 89.75 100 PHE A N 1
ATOM 800 C CA . PHE A 1 100 ? -1.156 4.527 -7.527 1.00 89.75 100 PHE A CA 1
ATOM 801 C C . PHE A 1 100 ? 0.247 5.130 -7.645 1.00 89.75 100 PHE A C 1
ATOM 803 O O . PHE A 1 100 ? 0.998 4.749 -8.541 1.00 89.75 100 PHE A O 1
ATOM 810 N N . ALA A 1 101 ? 0.617 6.053 -6.757 1.00 90.56 101 ALA A N 1
ATOM 811 C CA . ALA A 1 101 ? 1.935 6.677 -6.777 1.00 90.56 101 ALA A CA 1
ATOM 812 C C . ALA A 1 101 ? 3.047 5.637 -6.569 1.00 90.56 101 ALA A C 1
ATOM 814 O O . ALA A 1 101 ? 4.018 5.623 -7.326 1.00 90.56 101 ALA A O 1
ATOM 815 N N . TYR A 1 102 ? 2.876 4.728 -5.606 1.00 91.19 102 TYR A N 1
ATOM 816 C CA . TYR A 1 102 ? 3.829 3.652 -5.342 1.00 91.19 102 TYR A CA 1
ATOM 817 C C . TYR A 1 102 ? 3.966 2.699 -6.537 1.00 91.19 102 TYR A C 1
ATOM 819 O O . TYR A 1 102 ? 5.062 2.522 -7.065 1.00 91.19 102 TYR A O 1
ATOM 827 N N . ASN A 1 103 ? 2.853 2.150 -7.034 1.00 91.94 103 ASN A N 1
ATOM 828 C CA . ASN A 1 103 ? 2.866 1.155 -8.109 1.00 91.94 103 ASN A CA 1
ATOM 829 C C . ASN A 1 103 ? 3.365 1.714 -9.449 1.00 91.94 103 ASN A C 1
ATOM 831 O O . ASN A 1 103 ? 3.825 0.951 -10.297 1.00 91.94 103 ASN A O 1
ATOM 835 N N . ASN A 1 104 ? 3.306 3.031 -9.648 1.00 90.69 104 ASN A N 1
ATOM 836 C CA . ASN A 1 104 ? 3.833 3.692 -10.843 1.00 90.69 104 ASN A CA 1
ATOM 837 C C . ASN A 1 104 ? 5.241 4.271 -10.673 1.00 90.69 104 ASN A C 1
ATOM 839 O O . ASN A 1 104 ? 5.809 4.780 -11.641 1.00 90.69 104 ASN A O 1
ATOM 843 N N . SER A 1 105 ? 5.821 4.191 -9.476 1.00 89.62 105 SER A N 1
ATOM 844 C CA . SER A 1 105 ? 7.185 4.650 -9.234 1.00 89.62 105 SER A CA 1
ATOM 845 C C . SER A 1 105 ? 8.207 3.602 -9.655 1.00 89.62 105 SER A C 1
ATOM 847 O O . SER A 1 105 ? 7.994 2.399 -9.526 1.00 89.62 105 SER A O 1
ATOM 849 N N . TYR A 1 106 ? 9.355 4.059 -10.153 1.00 88.56 106 TYR A N 1
ATOM 850 C CA . TYR A 1 106 ? 10.436 3.166 -10.555 1.00 88.56 106 TYR A CA 1
ATOM 851 C C . TYR A 1 106 ? 11.070 2.477 -9.343 1.00 88.56 106 TYR A C 1
ATOM 853 O O . TYR A 1 106 ? 11.489 3.136 -8.390 1.00 88.56 106 TYR A O 1
ATOM 861 N N . HIS A 1 107 ? 11.199 1.152 -9.406 1.00 87.19 107 HIS A N 1
ATOM 862 C CA . HIS A 1 107 ? 11.857 0.351 -8.381 1.00 87.19 107 HIS A CA 1
ATOM 863 C C . HIS A 1 107 ? 13.163 -0.244 -8.907 1.00 87.19 107 HIS A C 1
ATOM 865 O O . HIS A 1 107 ? 13.177 -1.067 -9.822 1.00 87.19 107 HIS A O 1
ATOM 871 N N . PHE A 1 108 ? 14.276 0.099 -8.257 1.00 84.75 108 PHE A N 1
ATOM 872 C CA . PHE A 1 108 ? 15.605 -0.358 -8.671 1.00 84.75 108 PHE A CA 1
ATOM 873 C C . PHE A 1 108 ? 15.771 -1.887 -8.623 1.00 84.75 108 PHE A C 1
ATOM 875 O O . PHE A 1 108 ? 16.453 -2.461 -9.464 1.00 84.75 108 PHE A O 1
ATOM 882 N N . SER A 1 109 ? 15.135 -2.575 -7.673 1.00 82.25 109 SER A N 1
ATOM 883 C CA . SER A 1 109 ? 15.264 -4.033 -7.524 1.00 82.25 109 SER A CA 1
ATOM 884 C C . SER A 1 109 ? 14.640 -4.834 -8.670 1.00 82.25 109 SER A C 1
ATOM 886 O O . SER A 1 109 ? 15.111 -5.931 -8.955 1.00 82.25 109 SER A O 1
ATOM 888 N N . ILE A 1 110 ? 13.615 -4.290 -9.332 1.00 85.69 110 ILE A N 1
ATOM 889 C CA . ILE A 1 110 ? 12.929 -4.915 -10.477 1.00 85.69 110 ILE A CA 1
ATOM 890 C C . ILE A 1 110 ? 13.217 -4.200 -11.804 1.00 85.69 110 ILE A C 1
ATOM 892 O O . ILE A 1 110 ? 12.765 -4.650 -12.850 1.00 85.69 110 ILE A O 1
ATOM 896 N N . GLN A 1 111 ? 13.977 -3.100 -11.769 1.00 88.94 111 GLN A N 1
ATOM 897 C CA . GLN A 1 111 ? 14.356 -2.280 -12.926 1.00 88.94 111 GLN A CA 1
ATOM 898 C C . GLN A 1 111 ? 13.169 -1.694 -13.720 1.00 88.94 111 GLN A C 1
ATOM 900 O O . GLN A 1 111 ? 13.333 -1.288 -14.869 1.00 88.94 111 GLN A O 1
ATOM 905 N N . MET A 1 112 ? 11.983 -1.619 -13.112 1.00 90.69 112 MET A N 1
ATOM 906 C CA . MET A 1 112 ? 10.754 -1.071 -13.699 1.00 90.69 112 MET A CA 1
ATOM 907 C C . MET A 1 112 ? 9.779 -0.627 -12.598 1.00 90.69 112 MET A C 1
ATOM 909 O O . MET A 1 112 ? 10.090 -0.732 -11.410 1.00 90.69 112 MET A O 1
ATOM 913 N N . ALA A 1 113 ? 8.612 -0.105 -12.975 1.00 92.19 113 ALA A N 1
ATOM 914 C CA . ALA A 1 113 ? 7.541 0.176 -12.019 1.00 92.19 113 ALA A CA 1
ATOM 915 C C . ALA A 1 113 ? 6.767 -1.110 -11.664 1.00 92.19 113 ALA A C 1
ATOM 917 O O . ALA A 1 113 ? 6.552 -1.938 -12.554 1.00 92.19 113 ALA A O 1
ATOM 918 N N . PRO A 1 114 ? 6.290 -1.287 -10.418 1.00 92.62 114 PRO A N 1
ATOM 919 C CA . PRO A 1 114 ? 5.492 -2.457 -10.049 1.00 92.62 114 PRO A CA 1
ATOM 920 C C . PRO A 1 114 ? 4.267 -2.705 -10.940 1.00 92.62 114 PRO A C 1
ATOM 922 O O . PRO A 1 114 ? 3.971 -3.844 -11.296 1.00 92.62 114 PRO A O 1
ATOM 925 N N . PHE A 1 115 ? 3.593 -1.639 -11.376 1.00 90.44 115 PHE A N 1
ATOM 926 C CA . PHE A 1 115 ? 2.482 -1.707 -12.325 1.00 90.44 115 PHE A CA 1
ATOM 927 C C . PHE A 1 115 ? 2.920 -2.291 -13.675 1.00 90.44 115 PHE A C 1
ATOM 929 O O . PHE A 1 115 ? 2.213 -3.107 -14.264 1.00 90.44 115 PHE A O 1
ATOM 936 N N . GLU A 1 116 ? 4.096 -1.888 -14.163 1.00 91.81 116 GLU A N 1
ATOM 937 C CA . GLU A 1 116 ? 4.662 -2.394 -15.415 1.00 91.81 116 GLU A CA 1
ATOM 938 C C . GLU A 1 116 ? 4.996 -3.883 -15.299 1.00 91.81 116 GLU A C 1
ATOM 940 O O . GLU A 1 116 ? 4.655 -4.652 -16.196 1.00 91.81 116 GLU A O 1
ATOM 945 N N . ALA A 1 117 ? 5.555 -4.301 -14.161 1.00 90.00 117 ALA A N 1
ATOM 946 C CA . ALA A 1 117 ? 5.828 -5.706 -13.875 1.00 90.00 117 ALA A CA 1
ATOM 947 C C . ALA A 1 117 ? 4.546 -6.553 -13.790 1.00 90.00 117 ALA A C 1
ATOM 949 O O . ALA A 1 117 ? 4.536 -7.695 -14.247 1.00 90.00 117 ALA A O 1
ATOM 950 N N . LEU A 1 118 ? 3.469 -6.004 -13.218 1.00 89.31 118 LEU A N 1
ATOM 951 C CA . LEU A 1 118 ? 2.202 -6.714 -13.035 1.00 89.31 118 LEU A CA 1
ATOM 952 C C . LEU A 1 118 ? 1.395 -6.846 -14.334 1.00 89.31 118 LEU A C 1
ATOM 954 O O . LEU A 1 118 ? 0.855 -7.913 -14.617 1.00 89.31 118 LEU A O 1
ATOM 958 N N . TYR A 1 119 ? 1.303 -5.776 -15.126 1.00 88.81 119 TYR A N 1
ATOM 959 C CA . TYR A 1 119 ? 0.430 -5.726 -16.306 1.00 88.81 119 TYR A CA 1
ATOM 960 C C . TYR A 1 119 ? 1.171 -5.850 -17.643 1.00 88.81 119 TYR A C 1
ATOM 962 O O . TYR A 1 119 ? 0.527 -5.863 -18.694 1.00 88.81 119 TYR A O 1
ATOM 970 N N . GLY A 1 120 ? 2.506 -5.892 -17.633 1.00 88.00 120 GLY A N 1
ATOM 971 C CA . GLY A 1 120 ? 3.334 -5.942 -18.843 1.00 88.00 120 GLY A CA 1
ATOM 972 C C . GLY A 1 120 ? 3.284 -4.663 -19.688 1.00 88.00 120 GLY A C 1
ATOM 973 O O . GLY A 1 120 ? 3.667 -4.677 -20.856 1.00 88.00 120 GLY A O 1
ATOM 974 N N . ARG A 1 121 ? 2.767 -3.561 -19.134 1.00 85.12 121 ARG A N 1
ATOM 975 C CA . ARG A 1 121 ? 2.657 -2.255 -19.796 1.00 85.12 121 ARG A CA 1
ATOM 976 C C . ARG A 1 121 ? 2.716 -1.131 -18.772 1.00 85.12 121 ARG A C 1
ATOM 978 O O . ARG A 1 121 ? 2.277 -1.306 -17.638 1.00 85.12 121 ARG A O 1
ATOM 985 N N . ARG A 1 122 ? 3.163 0.054 -19.187 1.00 82.62 122 ARG A N 1
ATOM 986 C CA . ARG A 1 122 ? 3.101 1.255 -18.340 1.00 82.62 122 ARG A CA 1
ATOM 987 C C . ARG A 1 122 ? 1.662 1.717 -18.128 1.00 82.62 122 ARG A C 1
ATOM 989 O O . ARG A 1 122 ? 0.803 1.535 -18.997 1.00 82.62 122 ARG A O 1
ATOM 996 N N . CYS A 1 123 ? 1.397 2.315 -16.969 1.00 80.06 123 CYS A N 1
ATOM 997 C CA . CYS A 1 123 ? 0.085 2.877 -16.677 1.00 80.06 123 CYS A CA 1
ATOM 998 C C . CYS A 1 123 ? -0.209 4.051 -17.611 1.00 80.06 123 CYS A C 1
ATOM 1000 O O . CYS A 1 123 ? 0.662 4.875 -17.890 1.00 80.06 123 CYS A O 1
ATOM 1002 N N . ARG A 1 124 ? -1.445 4.106 -18.112 1.00 76.00 124 ARG A N 1
ATOM 1003 C CA . ARG A 1 124 ? -1.910 5.158 -19.016 1.00 76.00 124 ARG A CA 1
ATOM 1004 C C . ARG A 1 124 ? -2.781 6.131 -18.240 1.00 76.00 124 ARG A C 1
ATOM 1006 O O . ARG A 1 124 ? -3.754 5.723 -17.608 1.00 76.00 124 ARG A O 1
ATOM 1013 N N . PHE A 1 125 ? -2.448 7.413 -18.321 1.00 65.00 125 PHE A N 1
ATOM 1014 C CA . PHE A 1 125 ? -3.256 8.472 -17.735 1.00 65.00 125 PHE A CA 1
ATOM 1015 C C . PHE A 1 125 ? -4.389 8.847 -18.701 1.00 65.00 125 PHE A C 1
ATOM 1017 O O . PHE A 1 125 ? -4.123 9.021 -19.890 1.00 65.00 125 PHE A O 1
ATOM 1024 N N . PRO A 1 126 ? -5.632 9.057 -18.226 1.00 57.88 126 PRO A N 1
ATOM 1025 C CA . PRO A 1 126 ? -6.738 9.507 -19.079 1.00 57.88 126 PRO A CA 1
ATOM 1026 C C . PRO A 1 126 ? -6.462 10.831 -19.815 1.00 57.88 126 PRO A C 1
ATOM 1028 O O . PRO A 1 126 ? -7.082 11.111 -20.833 1.00 57.88 126 PRO A O 1
ATOM 1031 N N . VAL A 1 127 ? -5.533 11.640 -19.294 1.00 61.59 127 VAL A N 1
ATOM 1032 C CA . VAL A 1 127 ? -5.166 12.975 -19.797 1.00 61.59 127 VAL A CA 1
ATOM 1033 C C . VAL A 1 127 ? -3.965 12.970 -20.758 1.00 61.59 127 VAL A C 1
ATOM 1035 O O . VAL A 1 127 ? -3.660 14.002 -21.346 1.00 61.59 127 VAL A O 1
ATOM 1038 N N . GLY A 1 128 ? -3.292 11.837 -20.982 1.00 52.09 128 GLY A N 1
ATOM 1039 C CA . GLY A 1 128 ? -2.122 11.814 -21.861 1.00 52.09 128 GLY A CA 1
ATOM 1040 C C . GLY A 1 128 ? -1.755 10.419 -22.345 1.00 52.09 128 GLY A C 1
ATOM 1041 O O . GLY A 1 128 ? -1.312 9.579 -21.566 1.00 52.09 128 GLY A O 1
ATOM 1042 N N . TRP A 1 129 ? -1.878 10.215 -23.655 1.00 50.41 129 TRP A N 1
ATOM 1043 C CA . TRP A 1 129 ? -1.397 9.049 -24.401 1.00 50.41 129 TRP A CA 1
ATOM 1044 C C . TRP A 1 129 ? 0.106 9.122 -24.706 1.00 50.41 129 TRP A C 1
ATOM 1046 O O . TRP A 1 129 ? 0.552 8.593 -25.713 1.00 50.41 129 TRP A O 1
ATOM 1056 N N . PHE A 1 130 ? 0.903 9.787 -23.871 1.00 47.84 130 PHE A N 1
ATOM 1057 C CA . PHE A 1 130 ? 2.328 9.930 -24.148 1.00 47.84 130 PHE A CA 1
ATOM 1058 C C . PHE A 1 130 ? 3.094 8.806 -23.467 1.00 47.84 130 PHE A C 1
ATOM 1060 O O . PHE A 1 130 ? 3.235 8.767 -22.241 1.00 47.84 130 PHE A O 1
ATOM 1067 N N . GLU A 1 131 ? 3.587 7.875 -24.276 1.00 48.34 131 GLU A N 1
ATOM 1068 C CA . GLU A 1 131 ? 4.619 6.950 -23.842 1.00 48.34 131 GLU A CA 1
ATOM 1069 C C . GLU A 1 131 ? 5.833 7.779 -23.419 1.00 48.34 131 GLU A C 1
ATOM 1071 O O . GLU A 1 131 ? 6.404 8.526 -24.207 1.00 48.34 131 GLU A O 1
ATOM 1076 N N . SER A 1 132 ? 6.262 7.659 -22.161 1.00 51.19 132 SER A N 1
ATOM 1077 C CA . SER A 1 132 ? 7.411 8.405 -21.621 1.00 51.19 132 SER A CA 1
ATOM 1078 C C . SER A 1 132 ? 8.762 8.043 -22.273 1.00 51.19 132 SER A C 1
ATOM 1080 O O . SER A 1 132 ? 9.813 8.441 -21.772 1.00 51.19 132 SER A O 1
ATOM 1082 N N . THR A 1 133 ? 8.737 7.253 -23.348 1.00 46.44 133 THR A N 1
ATOM 1083 C CA . THR A 1 133 ? 9.868 6.805 -24.166 1.00 46.44 133 THR A CA 1
ATOM 1084 C C . THR A 1 133 ? 9.750 7.188 -25.637 1.00 46.44 133 THR A C 1
ATOM 1086 O O . THR A 1 133 ? 10.712 6.952 -26.367 1.00 46.44 133 THR A O 1
ATOM 1089 N N . GLU A 1 134 ? 8.662 7.823 -26.084 1.0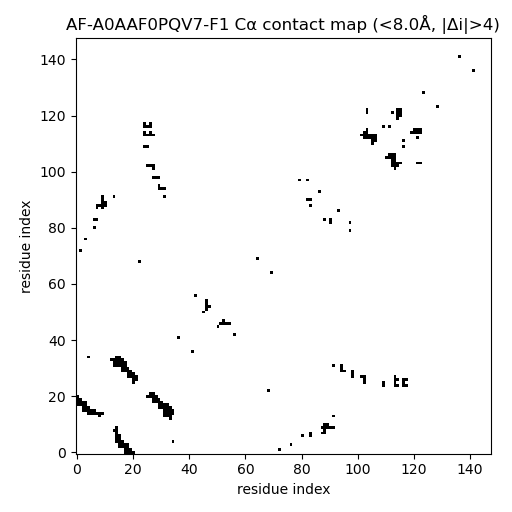0 46.06 134 GLU A N 1
ATOM 1090 C CA . GLU A 1 134 ? 8.743 8.535 -27.356 1.00 46.06 134 GLU A CA 1
ATOM 1091 C C . GLU A 1 134 ? 9.645 9.763 -27.161 1.00 46.06 134 GLU A C 1
ATOM 1093 O O . GLU A 1 134 ? 9.512 10.482 -26.158 1.00 46.06 134 GLU A O 1
ATOM 1098 N N . PRO A 1 135 ? 10.628 9.995 -28.053 1.00 48.56 135 PRO A N 1
ATOM 1099 C CA . PRO A 1 135 ? 11.394 11.228 -28.011 1.00 48.56 135 PRO A CA 1
ATOM 1100 C C . PRO A 1 135 ? 10.389 12.373 -28.058 1.00 48.56 135 PRO A C 1
ATOM 1102 O O . PRO A 1 135 ? 9.565 12.419 -28.963 1.00 48.56 135 PRO A O 1
ATOM 1105 N N . ARG A 1 136 ? 10.433 13.277 -27.066 1.00 50.94 136 ARG A N 1
ATOM 1106 C CA . ARG A 1 136 ? 9.583 14.475 -27.080 1.00 50.94 136 ARG A CA 1
ATOM 1107 C C . ARG A 1 136 ? 9.733 15.106 -28.464 1.00 50.94 136 ARG A C 1
ATOM 1109 O O . ARG A 1 136 ? 10.868 15.488 -28.782 1.00 50.94 136 ARG A O 1
ATOM 1116 N N . PRO A 1 137 ? 8.660 15.235 -29.258 1.00 52.66 137 PRO A N 1
ATOM 1117 C CA . PRO A 1 137 ? 8.754 15.990 -30.488 1.00 52.66 137 PRO A CA 1
ATOM 1118 C C . PRO A 1 137 ? 9.187 17.395 -30.066 1.00 52.66 137 PRO A C 1
ATOM 1120 O O . PRO A 1 137 ? 8.605 17.995 -29.148 1.00 52.66 137 PR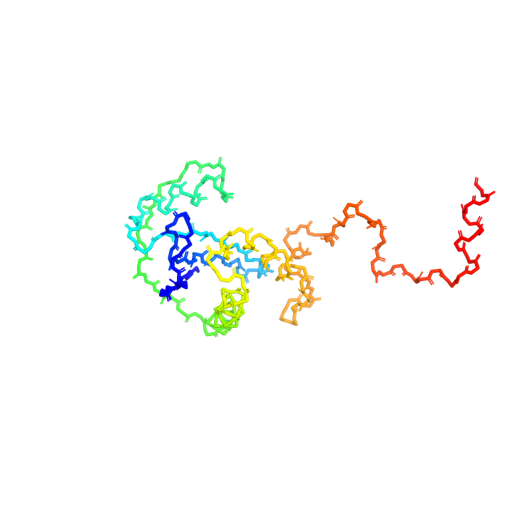O A O 1
ATOM 1123 N N . ARG A 1 138 ? 10.301 17.889 -30.615 1.00 59.97 138 ARG A N 1
ATOM 1124 C CA . ARG A 1 138 ? 10.708 19.272 -30.329 1.00 59.97 138 ARG A CA 1
ATOM 1125 C C . ARG A 1 138 ? 9.596 20.153 -30.883 1.00 59.97 138 ARG A C 1
ATOM 1127 O O . ARG A 1 138 ? 8.990 19.796 -31.878 1.00 59.97 138 ARG A O 1
ATOM 1134 N N . GLY A 1 139 ? 9.297 21.273 -30.223 1.00 52.81 139 GLY A N 1
ATOM 1135 C CA . GLY A 1 139 ? 8.016 21.994 -30.347 1.00 52.81 139 GLY A CA 1
ATOM 1136 C C . GLY A 1 139 ? 7.517 22.387 -31.750 1.00 52.81 139 GLY A C 1
ATOM 1137 O O . GLY A 1 139 ? 6.396 22.866 -31.855 1.00 52.81 139 GLY A O 1
ATOM 1138 N N . THR A 1 140 ? 8.298 22.192 -32.812 1.00 55.84 140 THR A N 1
ATOM 1139 C CA . THR A 1 140 ? 7.872 22.312 -34.213 1.00 55.84 140 THR A CA 1
ATOM 1140 C C . THR A 1 140 ? 7.178 21.063 -34.763 1.00 55.84 140 THR A C 1
ATOM 1142 O O . THR A 1 140 ? 6.324 21.189 -35.632 1.00 55.84 140 THR A O 1
ATOM 1145 N N . ASP A 1 141 ? 7.494 19.878 -34.247 1.00 53.34 141 ASP A N 1
ATOM 1146 C CA . ASP A 1 141 ? 7.026 18.594 -34.785 1.00 53.34 141 ASP A CA 1
ATOM 1147 C C . ASP A 1 141 ? 5.544 18.341 -34.437 1.00 53.34 141 ASP A C 1
ATOM 1149 O O . ASP A 1 141 ? 4.795 17.787 -35.235 1.00 53.34 141 ASP A O 1
ATOM 1153 N N . LEU A 1 142 ? 5.085 18.866 -33.293 1.00 54.69 142 LEU A N 1
ATOM 1154 C CA . LEU A 1 142 ? 3.683 18.801 -32.850 1.00 54.69 142 LEU A CA 1
ATOM 1155 C C . LEU A 1 142 ? 2.718 19.586 -33.752 1.00 54.69 142 LEU A C 1
ATOM 1157 O O . LEU A 1 142 ? 1.530 19.282 -33.793 1.00 54.69 142 LEU A O 1
ATOM 1161 N N . LEU A 1 143 ? 3.204 20.624 -34.443 1.00 53.38 143 LEU A N 1
ATOM 1162 C CA . LEU A 1 143 ? 2.379 21.406 -35.369 1.00 53.38 143 LEU A CA 1
ATOM 1163 C C . LEU A 1 143 ? 2.258 20.722 -36.733 1.00 53.38 143 LEU A C 1
ATOM 1165 O O . LEU A 1 143 ? 1.276 20.955 -37.428 1.00 53.38 143 LEU A O 1
ATOM 1169 N N . GLN A 1 144 ? 3.230 19.884 -37.101 1.00 52.34 144 GLN A N 1
ATOM 1170 C CA . GLN A 1 144 ? 3.229 19.169 -38.372 1.00 52.34 144 GLN A CA 1
ATOM 1171 C C . GLN A 1 144 ? 2.221 18.008 -38.349 1.00 52.34 144 GLN A C 1
ATOM 1173 O O . GLN A 1 144 ? 1.453 17.869 -39.290 1.00 52.34 144 GLN A O 1
ATOM 1178 N N . GLU A 1 145 ? 2.145 17.252 -37.246 1.00 52.66 145 GLU A N 1
ATOM 1179 C CA . GLU A 1 145 ? 1.167 16.158 -37.072 1.00 52.66 145 GLU A CA 1
ATOM 1180 C C . GLU A 1 145 ? -0.286 16.631 -36.934 1.00 52.66 145 GLU A C 1
ATOM 1182 O O . GLU A 1 145 ? -1.206 15.870 -37.197 1.00 52.66 145 GLU A O 1
ATOM 1187 N N . ALA A 1 146 ? -0.516 17.878 -36.514 1.00 54.00 146 ALA A N 1
ATOM 1188 C CA . ALA A 1 146 ? -1.864 18.438 -36.399 1.00 54.00 146 ALA A CA 1
ATOM 1189 C C . ALA A 1 146 ? -2.408 19.002 -37.727 1.00 54.00 146 ALA A C 1
ATOM 1191 O O . ALA A 1 146 ? -3.555 19.452 -37.774 1.00 54.00 146 ALA A O 1
ATOM 1192 N N . LEU A 1 147 ? -1.573 19.049 -38.770 1.00 48.34 147 LEU A N 1
ATOM 1193 C CA . LEU A 1 147 ? -1.911 19.586 -40.090 1.00 48.34 147 LEU A CA 1
ATOM 1194 C C . LEU A 1 147 ? -2.079 18.502 -41.170 1.00 48.34 147 LEU A C 1
ATOM 1196 O O . LEU A 1 147 ? -2.450 18.858 -42.290 1.00 48.34 147 LEU A O 1
ATOM 1200 N N . ASP A 1 148 ? -1.877 17.228 -40.820 1.00 42.50 148 ASP A N 1
ATOM 1201 C CA . ASP A 1 148 ? -2.225 16.042 -41.621 1.00 42.50 148 ASP A CA 1
ATOM 1202 C C . ASP A 1 148 ? -3.488 15.352 -41.063 1.00 42.50 148 ASP A C 1
ATOM 1204 O O . ASP A 1 148 ? -4.250 14.766 -41.871 1.00 42.50 148 ASP A O 1
#

Mean predicted aligned error: 11.69 Å

Organism: Solanum verrucosum (NCBI:txid315347)

Nearest PDB structures (foldseek):
  2x74-assembly2_A  TM=6.550E-01  e=2.482E-06  Human spumaretrovirus
  2x6s-assembly3_A  TM=6.582E-01  e=2.645E-06  Human spumaretrovirus
  3s3o-assembly1_B-2  TM=6.063E-01  e=1.398E-06  Human spumaretrovirus
  4bac-assembly1_B-2  TM=6.429E-01  e=2.820E-06  Human spumaretrovirus
  3oyi-assembly1_B  TM=5.889E-01  e=1.480E-05  Human spumaretrovirus

Solvent-accessible surface area (backbone atoms only — not comparable to full-atom values): 9034 Å² total; per-residue (Å²): 108,51,73,52,67,87,47,78,58,26,88,88,62,36,27,25,36,39,40,39,56,44,86,87,39,58,33,56,46,66,42,78,34,48,86,83,60,49,70,70,57,52,50,53,48,46,30,63,77,74,61,78,47,95,78,88,84,77,91,71,98,63,89,81,80,52,73,72,59,52,55,55,49,50,54,50,48,55,51,50,53,51,50,38,65,75,49,44,55,52,32,76,78,46,34,67,57,53,35,50,53,56,23,66,36,79,34,80,92,76,74,40,22,16,41,28,62,68,68,77,43,76,88,76,53,98,89,46,95,69,60,95,78,58,78,76,66,59,87,67,50,63,59,55,68,74,74,111